Protein AF-A0A951SYK5-F1 (afdb_monomer_lite)

Structure (mmCIF, N/CA/C/O backbone):
data_AF-A0A951SYK5-F1
#
_entry.id   AF-A0A951SYK5-F1
#
loop_
_atom_site.group_PDB
_atom_site.id
_atom_site.type_symbol
_atom_site.label_atom_id
_atom_site.label_alt_id
_atom_site.label_comp_id
_atom_site.label_asym_id
_atom_site.label_entity_id
_atom_site.label_seq_id
_atom_site.pdbx_PDB_ins_code
_atom_site.Cartn_x
_atom_site.Cartn_y
_atom_site.Cartn_z
_atom_site.occupancy
_atom_site.B_iso_or_equiv
_atom_site.auth_seq_id
_atom_site.auth_comp_id
_atom_site.auth_asym_id
_atom_site.auth_atom_id
_atom_site.pdbx_PDB_model_num
ATOM 1 N N . GLY A 1 1 ? 9.267 21.512 8.023 1.00 54.16 1 GLY A N 1
ATOM 2 C CA . GLY A 1 1 ? 9.203 20.118 8.509 1.00 54.16 1 GLY A CA 1
ATOM 3 C C . GLY A 1 1 ? 10.581 19.497 8.622 1.00 54.16 1 GLY A C 1
ATOM 4 O O . GLY A 1 1 ? 11.522 20.081 8.106 1.00 54.16 1 GLY A O 1
ATOM 5 N N . ARG A 1 2 ? 10.711 18.330 9.275 1.00 62.62 2 ARG A N 1
ATOM 6 C CA . ARG A 1 2 ? 11.955 17.529 9.356 1.00 62.62 2 ARG A CA 1
ATOM 7 C C . ARG A 1 2 ? 12.130 16.709 8.064 1.00 62.62 2 ARG A C 1
ATOM 9 O O . ARG A 1 2 ? 11.631 15.586 7.996 1.00 62.62 2 ARG A O 1
ATOM 16 N N . PRO A 1 3 ? 12.811 17.220 7.022 1.00 67.50 3 PRO A N 1
ATOM 17 C CA . PRO A 1 3 ? 12.722 16.652 5.675 1.00 67.50 3 PRO A CA 1
ATOM 18 C C . PRO A 1 3 ? 13.500 15.337 5.563 1.00 67.50 3 PRO A C 1
ATOM 20 O O . PRO A 1 3 ? 13.144 14.456 4.788 1.00 67.50 3 PRO A O 1
ATOM 23 N N . TRP A 1 4 ? 14.561 15.194 6.359 1.00 77.19 4 TRP A N 1
ATOM 24 C CA . TRP A 1 4 ? 15.451 14.038 6.341 1.00 77.19 4 TRP A CA 1
ATOM 25 C C . TRP A 1 4 ? 14.770 12.770 6.872 1.00 77.19 4 TRP A C 1
ATOM 27 O O . TRP A 1 4 ? 14.894 11.715 6.258 1.00 77.19 4 TRP A O 1
ATOM 37 N N . MET A 1 5 ? 13.977 12.874 7.945 1.00 80.31 5 MET A N 1
ATOM 38 C CA . MET A 1 5 ? 13.237 11.730 8.493 1.00 80.31 5 MET A CA 1
ATOM 39 C C . MET A 1 5 ? 12.204 11.213 7.496 1.00 80.31 5 MET A C 1
ATOM 41 O O . MET A 1 5 ? 12.067 10.007 7.331 1.00 80.31 5 MET A O 1
ATOM 45 N N . LEU A 1 6 ? 11.515 12.114 6.790 1.00 82.38 6 LEU A N 1
ATOM 46 C CA . LEU A 1 6 ? 10.544 11.728 5.765 1.00 82.38 6 LEU A CA 1
ATOM 47 C C . LEU A 1 6 ? 11.210 11.004 4.590 1.00 82.38 6 LEU A C 1
ATOM 49 O O . LEU A 1 6 ? 10.626 10.072 4.047 1.00 82.38 6 LEU A O 1
ATOM 53 N N . ARG A 1 7 ? 12.450 11.370 4.230 1.00 84.38 7 ARG A N 1
ATOM 54 C CA . ARG A 1 7 ? 13.230 10.642 3.215 1.00 84.38 7 ARG A CA 1
ATOM 55 C C . ARG A 1 7 ? 13.579 9.226 3.670 1.00 84.38 7 ARG A C 1
ATOM 57 O O . ARG A 1 7 ? 13.435 8.302 2.878 1.00 84.38 7 ARG A O 1
ATOM 64 N N . VAL A 1 8 ? 13.999 9.054 4.925 1.00 85.62 8 VAL A N 1
ATOM 65 C CA . VAL A 1 8 ? 14.300 7.728 5.496 1.00 85.62 8 VAL A CA 1
ATOM 66 C C . VAL A 1 8 ? 13.042 6.865 5.542 1.00 85.62 8 VAL A C 1
ATOM 68 O O . VAL A 1 8 ? 13.057 5.733 5.070 1.00 85.62 8 VAL A O 1
ATOM 71 N N . VAL A 1 9 ? 11.932 7.419 6.034 1.00 85.88 9 VAL A N 1
ATOM 72 C CA . VAL A 1 9 ? 10.630 6.742 6.056 1.00 85.88 9 VAL A CA 1
ATOM 73 C C . VAL A 1 9 ? 10.219 6.316 4.651 1.00 85.88 9 VAL A C 1
ATOM 75 O O . VAL A 1 9 ? 9.927 5.144 4.440 1.00 85.88 9 VAL A O 1
ATOM 78 N N . ALA A 1 10 ? 10.262 7.226 3.675 1.00 86.62 10 ALA A N 1
ATOM 79 C CA . ALA A 1 10 ? 9.924 6.909 2.292 1.00 86.62 10 ALA A CA 1
ATOM 80 C C . ALA A 1 10 ? 10.836 5.813 1.717 1.00 86.62 10 ALA A C 1
ATOM 82 O O . ALA A 1 10 ? 10.355 4.900 1.051 1.00 86.62 10 ALA A O 1
ATOM 83 N N . ALA A 1 11 ? 12.144 5.856 1.994 1.00 87.88 11 ALA A N 1
ATOM 84 C CA . ALA A 1 11 ? 13.081 4.821 1.562 1.00 87.88 11 ALA A CA 1
ATOM 85 C C . ALA A 1 11 ? 12.744 3.452 2.175 1.00 87.88 11 ALA A C 1
ATOM 87 O O . ALA A 1 11 ? 12.662 2.465 1.447 1.00 87.88 11 ALA A O 1
ATOM 88 N N . MET A 1 12 ? 12.471 3.393 3.482 1.00 88.25 12 MET A N 1
ATOM 89 C CA . MET A 1 12 ? 12.059 2.163 4.165 1.00 88.25 12 MET A CA 1
ATOM 90 C C . MET A 1 12 ? 10.722 1.628 3.643 1.00 88.25 12 MET A C 1
ATOM 92 O O . MET A 1 12 ? 10.563 0.420 3.475 1.00 88.25 12 MET A O 1
ATOM 96 N N . MET A 1 13 ? 9.757 2.509 3.373 1.00 87.19 13 MET A N 1
ATOM 97 C CA . MET A 1 13 ? 8.453 2.123 2.833 1.00 87.19 13 MET A CA 1
ATOM 98 C C . MET A 1 13 ? 8.575 1.560 1.417 1.00 87.19 13 MET A C 1
ATOM 100 O O . MET A 1 13 ? 8.020 0.495 1.151 1.00 87.19 13 MET A O 1
ATOM 104 N N . ASN A 1 14 ? 9.369 2.202 0.556 1.00 89.19 14 ASN A N 1
ATOM 105 C CA . ASN A 1 14 ? 9.660 1.712 -0.791 1.00 89.19 14 ASN A CA 1
ATOM 106 C C . ASN A 1 14 ? 10.420 0.381 -0.769 1.00 89.19 14 ASN A C 1
ATOM 108 O O . ASN A 1 14 ? 10.081 -0.523 -1.527 1.00 89.19 14 ASN A O 1
ATOM 112 N N . LEU A 1 15 ? 11.420 0.238 0.109 1.00 88.50 15 LEU A N 1
ATOM 113 C CA . LEU A 1 15 ? 12.169 -1.011 0.258 1.00 88.50 15 LEU A CA 1
ATOM 114 C C . LEU A 1 15 ? 11.248 -2.151 0.698 1.00 88.50 15 LEU A C 1
ATOM 116 O O . LEU A 1 15 ? 11.235 -3.201 0.067 1.00 88.50 15 LEU A O 1
ATOM 120 N N . ARG A 1 16 ? 10.430 -1.929 1.732 1.00 92.25 16 ARG A N 1
ATOM 121 C CA . ARG A 1 16 ? 9.438 -2.909 2.192 1.00 92.25 16 ARG A CA 1
ATOM 122 C C . ARG A 1 16 ? 8.505 -3.317 1.058 1.00 92.25 16 ARG A C 1
ATOM 124 O O . ARG A 1 16 ? 8.313 -4.504 0.841 1.00 92.25 16 ARG A O 1
ATOM 131 N N . SER A 1 17 ? 7.938 -2.345 0.349 1.00 89.31 17 SER A N 1
ATOM 132 C CA . SER A 1 17 ? 6.996 -2.611 -0.737 1.00 89.31 17 SER A CA 1
ATOM 133 C C . SER A 1 17 ? 7.639 -3.402 -1.878 1.00 89.31 17 SER A C 1
ATOM 135 O O . SER A 1 17 ? 7.027 -4.336 -2.377 1.00 89.31 17 SER A O 1
ATOM 137 N N . ARG A 1 18 ? 8.902 -3.115 -2.219 1.00 88.81 18 ARG A N 1
ATOM 138 C CA . ARG A 1 18 ? 9.686 -3.895 -3.191 1.00 88.81 18 ARG A CA 1
ATOM 139 C C . ARG A 1 18 ? 9.935 -5.335 -2.749 1.00 88.81 18 ARG A C 1
ATOM 141 O O . ARG A 1 18 ? 9.899 -6.230 -3.581 1.00 88.81 18 ARG A O 1
ATOM 148 N N . LEU A 1 19 ? 10.209 -5.548 -1.462 1.00 89.19 19 LEU A N 1
ATOM 149 C CA . LEU A 1 19 ? 10.514 -6.873 -0.918 1.00 89.19 19 LEU A CA 1
ATOM 150 C C . LEU A 1 19 ? 9.264 -7.740 -0.748 1.00 89.19 19 LEU A C 1
ATOM 152 O O . LEU A 1 19 ? 9.315 -8.934 -1.012 1.00 89.19 19 LEU A O 1
ATOM 156 N N . THR A 1 20 ? 8.153 -7.159 -0.291 1.00 89.44 20 THR A N 1
ATOM 157 C CA . THR A 1 20 ? 6.919 -7.915 -0.031 1.00 89.44 20 THR A CA 1
ATOM 158 C C . THR A 1 20 ? 5.945 -7.888 -1.202 1.00 89.44 20 THR A C 1
ATOM 160 O O . THR A 1 20 ? 4.971 -8.628 -1.187 1.00 89.44 20 THR A O 1
ATOM 163 N N . GLY A 1 21 ? 6.143 -6.979 -2.157 1.00 89.81 21 GLY A N 1
ATOM 164 C CA . GLY A 1 21 ? 5.204 -6.702 -3.239 1.00 89.81 21 GLY A CA 1
ATOM 165 C C . GLY A 1 21 ? 3.890 -6.046 -2.795 1.00 89.81 21 GLY A C 1
ATOM 166 O O . GLY A 1 21 ? 2.934 -6.000 -3.559 1.00 89.81 21 GLY A O 1
ATOM 167 N N . ILE A 1 22 ? 3.833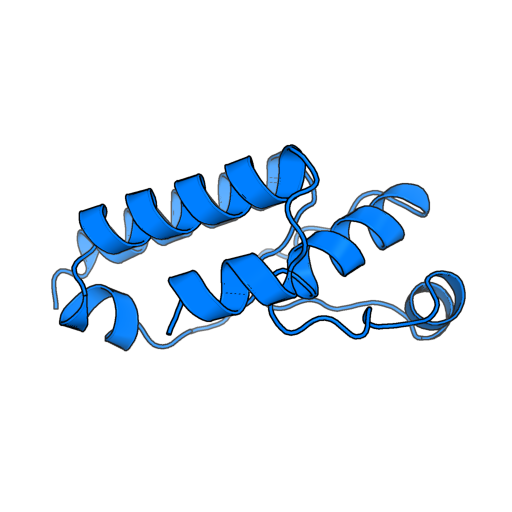 -5.540 -1.557 1.00 91.19 22 ILE A N 1
ATOM 168 C CA . ILE A 1 22 ? 2.633 -4.926 -0.974 1.00 91.19 22 ILE A CA 1
ATOM 169 C C . ILE A 1 22 ? 2.787 -3.411 -0.994 1.00 91.19 22 ILE A C 1
ATOM 171 O O . ILE A 1 22 ? 3.674 -2.864 -0.324 1.00 91.19 22 ILE A O 1
ATOM 175 N N . ALA A 1 23 ? 1.923 -2.733 -1.743 1.00 90.56 23 ALA A N 1
ATOM 176 C CA . ALA A 1 23 ? 1.840 -1.281 -1.758 1.00 90.56 23 ALA A CA 1
ATOM 177 C C . ALA A 1 23 ? 0.877 -0.777 -0.672 1.00 90.56 23 ALA A C 1
ATOM 179 O O . ALA A 1 23 ? -0.053 -1.474 -0.273 1.00 90.56 23 ALA A O 1
ATOM 180 N N . THR A 1 24 ? 1.140 0.425 -0.159 1.00 87.25 24 THR A N 1
ATOM 181 C CA . THR A 1 24 ? 0.245 1.148 0.757 1.00 87.25 24 THR A CA 1
ATOM 182 C C . THR A 1 24 ? -0.250 2.453 0.133 1.00 87.25 24 THR A C 1
ATOM 184 O O . THR A 1 24 ? 0.333 2.920 -0.837 1.00 87.25 24 THR A O 1
ATOM 187 N N . GLY A 1 25 ? -1.299 3.070 0.681 1.00 80.94 25 GLY A N 1
ATOM 188 C CA . GLY A 1 25 ? -2.051 4.174 0.068 1.00 80.94 25 GLY A CA 1
ATOM 189 C C . GLY A 1 25 ? -1.282 5.485 -0.111 1.00 80.94 25 GLY A C 1
ATOM 190 O O . GLY A 1 25 ? -1.801 6.450 -0.662 1.00 80.94 25 GLY A O 1
ATOM 191 N N . ASP A 1 26 ? -0.036 5.549 0.351 1.00 84.25 26 ASP A N 1
ATOM 192 C CA . ASP A 1 26 ? 0.914 6.614 0.040 1.00 84.25 26 ASP A CA 1
ATOM 193 C C . ASP A 1 26 ? 1.820 6.298 -1.167 1.00 84.25 26 ASP A C 1
ATOM 195 O O . ASP A 1 26 ? 2.693 7.094 -1.518 1.00 84.25 26 ASP A O 1
ATOM 199 N N . GLN A 1 27 ? 1.605 5.156 -1.814 1.00 87.94 27 GLN A N 1
ATOM 200 C CA . GLN A 1 27 ? 2.278 4.698 -3.021 1.00 87.94 27 GLN A CA 1
ATOM 201 C C . GLN A 1 27 ? 1.289 4.683 -4.191 1.00 87.94 27 GLN A C 1
ATOM 203 O O . GLN A 1 27 ? 0.091 4.471 -4.020 1.00 87.94 27 GLN A O 1
ATOM 208 N N . ALA A 1 28 ? 1.796 4.911 -5.402 1.00 89.31 28 ALA A N 1
ATOM 209 C CA . ALA A 1 28 ? 0.986 4.824 -6.610 1.00 89.31 28 ALA A CA 1
ATOM 210 C C . ALA A 1 28 ? 0.969 3.383 -7.131 1.00 89.31 28 ALA A C 1
ATOM 212 O O . ALA A 1 28 ? 2.029 2.791 -7.340 1.00 89.31 28 ALA A O 1
ATOM 213 N N . MET A 1 29 ? -0.228 2.846 -7.361 1.00 90.38 29 MET A N 1
ATOM 214 C CA . MET A 1 29 ? -0.441 1.528 -7.954 1.00 90.38 29 MET A CA 1
ATOM 215 C C . MET A 1 29 ? -0.965 1.681 -9.380 1.00 90.38 29 MET A C 1
ATOM 217 O O . MET A 1 29 ? -1.883 2.461 -9.627 1.00 90.38 29 MET A O 1
ATOM 221 N N . PHE A 1 30 ? -0.396 0.909 -10.302 1.00 91.38 30 PHE A N 1
ATOM 222 C CA . PHE A 1 30 ? -0.870 0.786 -11.675 1.00 91.38 30 PHE A CA 1
ATOM 223 C C . PHE A 1 30 ? -1.005 -0.692 -12.010 1.00 91.38 30 PHE A C 1
ATOM 225 O O . PHE A 1 30 ? -0.154 -1.498 -11.639 1.00 91.38 30 PHE A O 1
ATOM 232 N N . MET A 1 31 ? -2.071 -1.035 -12.718 1.00 92.75 31 MET A N 1
ATOM 233 C CA . MET A 1 31 ? -2.358 -2.397 -13.147 1.00 92.75 31 MET A CA 1
ATOM 234 C C . MET A 1 31 ? -3.179 -2.365 -14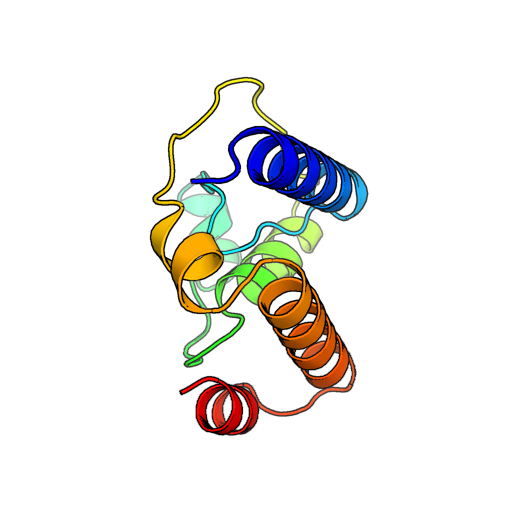.429 1.00 92.75 31 MET A C 1
ATOM 236 O O . MET A 1 31 ? -3.810 -1.356 -14.753 1.00 92.75 31 MET A O 1
ATOM 240 N N . THR A 1 32 ? -3.155 -3.465 -15.172 1.00 95.12 32 THR A N 1
ATOM 241 C CA . THR A 1 32 ? -4.028 -3.616 -16.334 1.00 95.12 32 THR A CA 1
ATOM 242 C C . THR A 1 32 ? -5.470 -3.808 -15.871 1.00 95.12 32 THR A C 1
ATOM 244 O O . THR A 1 32 ? -5.721 -4.334 -14.787 1.00 95.12 32 THR A O 1
ATOM 247 N N . ARG A 1 33 ? -6.429 -3.426 -16.722 1.00 94.38 33 ARG A N 1
ATOM 248 C CA . ARG A 1 33 ? -7.851 -3.706 -16.482 1.00 94.38 33 ARG A CA 1
ATOM 249 C C . ARG A 1 33 ? -8.095 -5.197 -16.244 1.00 94.38 33 ARG A C 1
ATOM 251 O O . ARG A 1 33 ? -8.751 -5.551 -15.282 1.00 94.38 33 ARG A O 1
ATOM 258 N N . ALA A 1 34 ? -7.487 -6.054 -17.063 1.00 96.12 34 ALA A N 1
ATOM 259 C CA . ALA A 1 34 ? -7.623 -7.501 -16.928 1.00 96.12 34 ALA A CA 1
ATOM 260 C C . ALA A 1 34 ? -7.156 -8.016 -15.555 1.00 96.12 34 ALA A C 1
ATOM 262 O O . ALA A 1 34 ? -7.833 -8.846 -14.963 1.00 96.12 34 ALA A O 1
ATOM 263 N N . ALA A 1 35 ? -6.034 -7.508 -15.028 1.00 94.94 35 ALA A N 1
ATOM 264 C CA . ALA A 1 35 ? -5.556 -7.895 -13.700 1.00 94.94 35 ALA A CA 1
ATOM 265 C C . ALA A 1 35 ? -6.480 -7.390 -12.583 1.00 94.94 35 ALA A C 1
ATOM 267 O O . ALA A 1 35 ? -6.696 -8.106 -11.613 1.00 94.94 35 ALA A O 1
ATOM 268 N N . PHE A 1 36 ? -7.030 -6.181 -12.727 1.00 95.44 36 PHE A N 1
ATOM 269 C CA . PHE A 1 36 ? -7.989 -5.617 -11.778 1.00 95.44 36 PHE A CA 1
ATOM 270 C C . PHE A 1 36 ? -9.300 -6.411 -11.744 1.00 95.44 36 PHE A C 1
ATOM 272 O O . PHE A 1 36 ? -9.772 -6.777 -10.672 1.00 95.44 36 PHE A O 1
ATOM 279 N N . ASP A 1 37 ? -9.849 -6.734 -12.914 1.00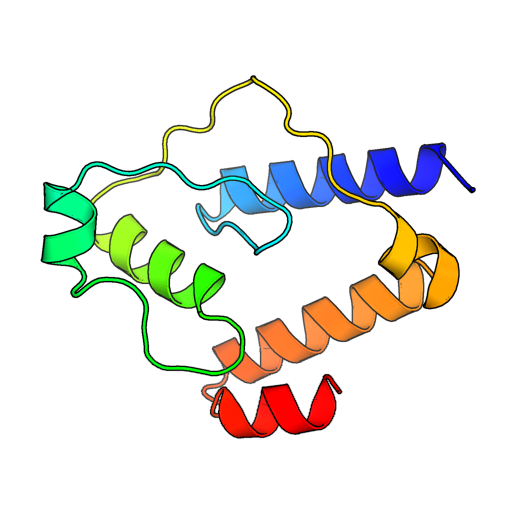 95.81 37 ASP A N 1
ATOM 280 C CA . ASP A 1 37 ? -11.092 -7.497 -13.031 1.00 95.81 37 ASP A CA 1
ATOM 281 C C . ASP A 1 37 ? -10.896 -8.944 -12.534 1.00 95.81 37 ASP A C 1
ATOM 283 O O . ASP A 1 37 ? -11.768 -9.491 -11.865 1.00 95.81 37 ASP A O 1
ATOM 287 N N . ALA A 1 38 ? -9.719 -9.541 -12.769 1.00 95.25 38 ALA A N 1
ATOM 288 C CA . ALA A 1 38 ? -9.374 -10.885 -12.292 1.00 95.25 38 ALA A CA 1
ATOM 289 C C . ALA A 1 38 ? -9.289 -11.010 -10.760 1.00 95.25 38 ALA A C 1
ATOM 291 O O . ALA A 1 38 ? -9.395 -12.119 -10.241 1.00 95.25 38 ALA A O 1
ATOM 292 N N . VAL A 1 39 ? -9.088 -9.902 -10.037 1.00 95.50 39 VAL A N 1
ATOM 293 C CA . VAL A 1 39 ? -9.086 -9.869 -8.560 1.00 95.50 39 VAL A CA 1
ATOM 294 C C . VAL A 1 39 ? -10.372 -9.288 -7.968 1.00 95.50 39 VAL A C 1
ATOM 296 O O . VAL A 1 39 ? -10.414 -8.999 -6.768 1.00 95.50 39 VAL A O 1
ATOM 299 N N . GLU A 1 40 ? -11.402 -9.120 -8.807 1.00 95.00 40 GLU A N 1
ATOM 300 C CA . GLU A 1 40 ? -12.705 -8.532 -8.464 1.00 95.00 40 GLU A CA 1
ATOM 301 C C . GLU A 1 40 ? -12.609 -7.075 -7.979 1.00 95.00 40 GLU A C 1
ATOM 303 O O . GLU A 1 40 ? -13.462 -6.568 -7.254 1.00 95.00 40 GLU A O 1
ATOM 308 N N . GLY A 1 41 ? -11.560 -6.375 -8.406 1.00 92.62 41 GLY A N 1
ATOM 309 C CA . GLY A 1 41 ? -11.320 -4.985 -8.066 1.00 92.62 41 GLY A CA 1
ATOM 310 C C . GLY A 1 41 ? -10.932 -4.743 -6.605 1.00 92.62 41 GLY A C 1
ATOM 311 O O . GLY A 1 41 ? -10.296 -5.573 -5.951 1.00 92.62 41 GLY A O 1
ATOM 312 N N . PHE A 1 42 ? -11.250 -3.545 -6.104 1.00 91.94 42 PHE A N 1
ATOM 313 C CA . PHE A 1 42 ? -10.976 -3.192 -4.711 1.00 91.94 42 PHE A CA 1
ATOM 314 C C . PHE A 1 42 ? -11.965 -3.895 -3.776 1.00 91.94 42 PHE A C 1
ATOM 316 O O . PHE A 1 42 ? -13.169 -3.845 -4.028 1.00 91.94 42 PHE A O 1
ATOM 323 N N . PRO A 1 43 ? -11.489 -4.481 -2.665 1.00 91.06 43 PRO A N 1
ATOM 324 C CA . PRO A 1 43 ? -12.381 -5.008 -1.645 1.00 91.06 43 PRO A CA 1
ATOM 325 C C . PRO A 1 43 ? -13.191 -3.879 -1.002 1.00 91.06 43 PRO A C 1
ATOM 327 O O . PRO A 1 43 ? -12.664 -2.798 -0.723 1.00 91.06 43 PRO A O 1
ATOM 330 N N . GLU A 1 44 ? -14.460 -4.153 -0.713 1.00 89.88 44 GLU A N 1
ATOM 331 C CA . GLU A 1 44 ? -15.327 -3.249 0.038 1.00 89.88 44 GLU A CA 1
ATOM 332 C C . GLU A 1 44 ? -14.949 -3.290 1.526 1.00 89.88 44 GLU A C 1
ATOM 334 O O . GLU A 1 44 ? -15.530 -4.016 2.328 1.00 89.88 44 GLU A O 1
ATOM 339 N N . GLN A 1 45 ? -13.904 -2.547 1.894 1.00 90.19 45 GLN A N 1
ATOM 340 C CA . GLN A 1 45 ? -13.453 -2.420 3.275 1.00 90.19 45 GLN A CA 1
ATOM 341 C C . GLN A 1 45 ? -12.944 -1.000 3.565 1.00 90.19 45 GLN A C 1
ATOM 343 O O . GLN A 1 45 ? -12.341 -0.368 2.699 1.00 90.19 45 GLN A O 1
ATOM 348 N N . PRO A 1 46 ? -13.147 -0.475 4.786 1.00 87.31 46 PRO A N 1
ATOM 349 C CA . PRO A 1 46 ? -12.850 0.926 5.095 1.00 87.31 46 PRO A CA 1
ATOM 350 C C . PRO A 1 46 ? -11.366 1.222 5.356 1.00 87.31 46 PRO A C 1
ATOM 352 O O . PRO A 1 46 ? -11.002 2.384 5.552 1.00 87.31 46 PRO A O 1
ATOM 355 N N . LEU A 1 47 ? -10.528 0.188 5.462 1.00 89.19 47 LEU A N 1
ATOM 356 C CA . LEU A 1 47 ? -9.094 0.311 5.705 1.00 89.19 47 LEU A CA 1
ATOM 357 C C . LEU A 1 47 ? -8.357 -0.916 5.159 1.00 89.19 47 LEU A C 1
ATOM 359 O O . LEU A 1 47 ? -8.888 -2.021 5.219 1.00 89.19 47 LEU A O 1
ATOM 363 N N . MET A 1 48 ? -7.099 -0.747 4.745 1.00 90.69 48 MET A N 1
ATOM 364 C CA . MET A 1 48 ? -6.224 -1.811 4.215 1.00 90.69 48 MET A CA 1
ATOM 365 C C . MET A 1 48 ? -6.663 -2.356 2.849 1.00 90.69 48 MET A C 1
ATOM 367 O O . MET A 1 48 ? -6.234 -3.435 2.445 1.00 90.69 48 MET A O 1
ATOM 371 N N . GLU A 1 49 ? -7.534 -1.636 2.147 1.00 92.31 49 GLU A N 1
ATOM 372 C CA . GLU A 1 49 ? -8.023 -1.986 0.815 1.00 92.31 49 GLU A CA 1
ATOM 373 C C . GLU A 1 49 ? -6.883 -2.089 -0.212 1.00 92.31 49 GLU A C 1
ATOM 375 O O . GLU A 1 49 ? -6.890 -2.943 -1.094 1.00 92.31 49 GLU A O 1
ATOM 380 N N . ASP A 1 50 ? -5.856 -1.261 -0.035 1.00 92.50 50 ASP A N 1
ATOM 381 C CA . ASP A 1 50 ? -4.595 -1.235 -0.771 1.00 92.50 50 ASP A CA 1
ATOM 382 C C . ASP A 1 50 ? -3.731 -2.484 -0.530 1.00 92.50 50 ASP A C 1
ATOM 384 O O . ASP A 1 50 ? -3.192 -3.074 -1.472 1.00 92.50 50 ASP A O 1
ATOM 388 N N . VAL A 1 51 ? -3.613 -2.900 0.733 1.00 91.50 51 VAL A N 1
ATOM 389 C CA . VAL A 1 51 ? -2.859 -4.085 1.156 1.00 91.50 51 VAL A CA 1
ATOM 390 C C . VAL A 1 51 ? -3.514 -5.347 0.613 1.00 91.50 51 VAL A C 1
ATOM 392 O O . VAL A 1 51 ? -2.820 -6.222 0.095 1.00 91.50 51 VAL A O 1
ATOM 395 N N . GLU A 1 52 ? -4.836 -5.429 0.713 1.00 93.06 52 GLU A N 1
ATOM 396 C CA . GLU A 1 52 ? -5.603 -6.575 0.241 1.00 93.06 52 GLU A CA 1
ATOM 397 C C . GLU A 1 52 ? -5.603 -6.663 -1.286 1.00 93.06 52 GLU A C 1
ATOM 399 O O . GLU A 1 52 ? -5.298 -7.722 -1.833 1.00 93.06 52 GLU A O 1
ATOM 404 N N . LEU A 1 53 ? -5.811 -5.544 -1.990 1.00 94.06 53 LEU A N 1
ATOM 405 C CA . LEU A 1 53 ? -5.673 -5.519 -3.446 1.00 94.06 53 LEU A CA 1
ATOM 406 C C . LEU A 1 53 ? -4.264 -5.952 -3.877 1.00 94.06 53 LEU A C 1
ATOM 408 O O . LEU A 1 53 ? -4.119 -6.797 -4.759 1.00 94.06 53 LEU A O 1
ATOM 412 N N . SER A 1 54 ? -3.219 -5.429 -3.224 1.00 93.94 54 SER A N 1
ATOM 413 C CA . SER A 1 54 ? -1.835 -5.830 -3.509 1.00 93.94 54 SER A CA 1
ATOM 414 C C . SER A 1 54 ? -1.628 -7.331 -3.301 1.00 93.94 54 SER A C 1
ATOM 416 O O . SER A 1 54 ? -0.983 -7.984 -4.117 1.00 93.94 54 SER A O 1
ATOM 418 N N . ARG A 1 55 ? -2.194 -7.900 -2.229 1.00 92.44 55 ARG A N 1
ATOM 419 C CA . ARG A 1 55 ? -2.112 -9.334 -1.934 1.00 92.44 55 ARG A CA 1
ATOM 420 C C . ARG A 1 55 ? -2.783 -10.181 -3.016 1.00 92.44 55 ARG A C 1
ATOM 422 O O . ARG A 1 55 ? -2.209 -11.190 -3.418 1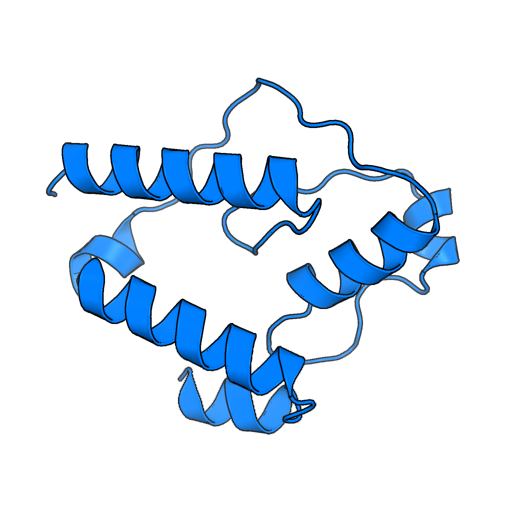.00 92.44 55 ARG A O 1
ATOM 429 N N . ARG A 1 56 ? -3.961 -9.779 -3.496 1.00 94.38 56 ARG A N 1
ATOM 430 C CA . ARG A 1 56 ? -4.665 -10.486 -4.578 1.00 94.38 56 ARG A CA 1
ATOM 431 C C . ARG A 1 56 ? -3.897 -10.407 -5.896 1.00 94.38 56 ARG A C 1
ATOM 433 O O . ARG A 1 56 ? -3.718 -11.421 -6.560 1.00 94.38 56 ARG A O 1
ATOM 440 N N . LEU A 1 57 ? -3.362 -9.234 -6.238 1.00 94.06 57 LEU A N 1
ATOM 441 C CA . LEU A 1 57 ? -2.547 -9.047 -7.446 1.00 94.06 57 LEU A CA 1
ATOM 442 C C . LEU A 1 57 ? -1.236 -9.840 -7.397 1.00 94.06 57 LEU A C 1
ATOM 444 O O . LEU A 1 57 ? -0.805 -10.365 -8.423 1.00 94.06 57 LEU A O 1
ATOM 448 N N . LEU A 1 58 ? -0.630 -9.984 -6.214 1.00 93.94 58 LEU A N 1
ATOM 449 C CA . LEU A 1 58 ? 0.563 -10.812 -6.021 1.00 93.94 58 LEU A CA 1
ATOM 450 C C . LEU A 1 58 ? 0.334 -12.286 -6.345 1.00 93.94 58 LEU A C 1
ATOM 452 O O . LEU A 1 58 ? 1.266 -12.956 -6.784 1.00 93.94 58 LEU A O 1
ATOM 456 N N . ALA A 1 59 ? -0.886 -12.788 -6.142 1.00 92.88 59 ALA A N 1
ATOM 457 C CA . ALA A 1 59 ? -1.239 -14.151 -6.521 1.00 92.88 59 ALA A CA 1
ATOM 458 C C . ALA A 1 59 ? -1.270 -14.343 -8.049 1.00 92.88 59 ALA A C 1
ATOM 460 O O . ALA A 1 59 ? -1.098 -15.464 -8.519 1.00 92.88 59 ALA A O 1
ATOM 461 N N . LEU A 1 60 ? -1.444 -13.261 -8.821 1.00 93.38 60 LEU A N 1
ATOM 462 C CA . LEU A 1 60 ? -1.366 -13.280 -10.283 1.00 93.38 60 LEU A CA 1
ATOM 463 C C . LEU A 1 60 ? 0.073 -13.105 -10.784 1.00 93.38 60 LEU A C 1
ATOM 465 O O . LEU A 1 60 ? 0.496 -13.802 -11.703 1.00 93.38 60 LEU A O 1
ATOM 469 N N . SER A 1 61 ? 0.824 -12.151 -10.220 1.00 92.06 61 SER A N 1
ATOM 470 C CA . SER A 1 61 ? 2.211 -11.876 -10.619 1.00 92.06 6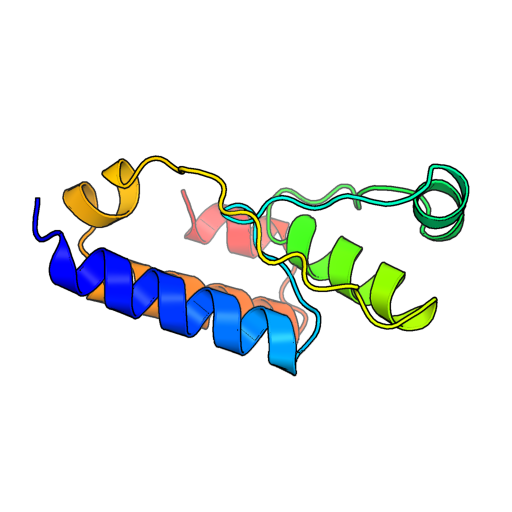1 SER A CA 1
ATOM 471 C C . SER A 1 61 ? 2.951 -10.984 -9.617 1.00 92.06 61 SER A C 1
ATOM 473 O O . SER A 1 61 ? 2.342 -10.197 -8.894 1.00 92.06 61 SER A O 1
ATOM 475 N N . ALA A 1 62 ? 4.285 -11.036 -9.627 1.00 90.69 62 ALA A N 1
ATOM 476 C CA . ALA A 1 62 ? 5.105 -10.086 -8.878 1.00 90.69 62 ALA A CA 1
ATOM 477 C C . ALA A 1 62 ? 5.026 -8.662 -9.483 1.00 90.69 62 ALA A C 1
ATOM 479 O O . ALA A 1 62 ? 5.052 -8.514 -10.707 1.00 90.69 62 ALA A O 1
ATOM 480 N N . PRO A 1 63 ? 4.986 -7.595 -8.661 1.00 90.88 63 PRO A N 1
ATOM 481 C CA . PRO A 1 63 ? 4.847 -6.230 -9.150 1.00 90.88 63 PRO A CA 1
ATOM 482 C C . PRO A 1 63 ? 6.137 -5.699 -9.780 1.00 90.88 63 PRO A C 1
ATOM 484 O O . PRO A 1 63 ? 7.236 -5.837 -9.236 1.00 90.88 63 PRO A O 1
ATOM 487 N N . ALA A 1 64 ? 5.992 -4.965 -10.883 1.00 89.75 64 ALA A N 1
ATOM 488 C CA . ALA A 1 64 ? 7.079 -4.190 -11.469 1.00 89.75 64 ALA A CA 1
ATOM 489 C C . ALA A 1 64 ? 7.274 -2.868 -10.703 1.00 89.75 64 ALA A C 1
ATOM 491 O O . ALA A 1 64 ? 6.448 -1.957 -10.761 1.00 89.75 64 ALA A O 1
ATOM 492 N N . CYS A 1 65 ? 8.390 -2.737 -9.986 1.00 87.50 65 CYS A N 1
ATOM 493 C CA . CYS A 1 65 ? 8.670 -1.554 -9.170 1.00 87.50 65 CYS A CA 1
ATOM 494 C C . CYS A 1 65 ? 9.352 -0.440 -9.978 1.00 87.50 65 CYS A C 1
ATOM 496 O O . CYS A 1 65 ? 10.584 -0.373 -10.056 1.00 87.50 65 CYS A O 1
ATOM 498 N N . VAL A 1 66 ? 8.538 0.459 -10.535 1.00 87.06 66 VAL A N 1
ATOM 499 C CA . VAL A 1 66 ? 8.971 1.601 -11.355 1.00 87.06 66 VAL A CA 1
ATOM 500 C C . VAL A 1 66 ? 9.850 2.578 -10.553 1.00 87.06 66 VAL A C 1
ATOM 502 O O . VAL A 1 66 ? 9.591 2.862 -9.386 1.00 87.06 66 VAL A O 1
ATOM 505 N N . HIS A 1 67 ? 10.901 3.116 -11.182 1.00 81.31 67 HIS A N 1
ATOM 506 C CA . HIS A 1 67 ? 11.851 4.041 -10.538 1.00 81.31 67 HIS A CA 1
ATOM 507 C C . HIS A 1 67 ? 11.336 5.490 -10.424 1.00 81.31 67 HIS A C 1
ATOM 509 O O . HIS A 1 67 ? 11.915 6.301 -9.694 1.00 81.31 67 HIS A O 1
ATOM 515 N N . HIS A 1 68 ? 10.257 5.823 -11.134 1.00 85.62 68 HIS A N 1
ATOM 516 C CA . HIS A 1 68 ? 9.619 7.134 -11.084 1.00 85.62 68 HIS A CA 1
ATOM 517 C C . HIS A 1 68 ? 8.980 7.383 -9.718 1.00 85.62 68 HIS A C 1
ATOM 519 O O . HIS A 1 68 ? 8.342 6.513 -9.130 1.00 85.62 68 HIS A O 1
ATOM 525 N N . LYS A 1 69 ? 9.166 8.601 -9.206 1.00 82.75 69 LYS A N 1
ATOM 526 C CA . LYS A 1 69 ? 8.727 8.990 -7.866 1.00 82.75 69 LYS A CA 1
ATOM 527 C C . LYS A 1 69 ? 7.489 9.864 -7.962 1.00 82.75 69 LYS A C 1
ATOM 529 O O . LYS A 1 69 ? 7.498 10.874 -8.662 1.00 82.75 69 LYS A O 1
ATOM 534 N N . VAL A 1 70 ? 6.467 9.517 -7.192 1.00 83.12 70 VAL A N 1
ATOM 535 C CA . VAL A 1 70 ? 5.315 10.387 -6.940 1.00 83.12 70 VAL A CA 1
ATOM 536 C C . VAL A 1 70 ? 5.553 11.208 -5.675 1.00 83.12 70 VAL A C 1
ATOM 538 O O . VAL A 1 70 ? 6.182 10.740 -4.724 1.00 83.12 70 VAL A O 1
ATOM 541 N N . ARG A 1 71 ? 5.085 12.461 -5.662 1.00 82.31 71 ARG A N 1
ATOM 542 C CA . ARG A 1 71 ? 5.211 13.349 -4.499 1.00 82.31 71 ARG A CA 1
ATOM 543 C C . ARG A 1 71 ? 3.911 13.332 -3.704 1.00 82.31 71 ARG A C 1
ATOM 545 O O . ARG A 1 71 ? 2.900 13.839 -4.176 1.00 82.31 71 ARG A O 1
ATOM 552 N N . THR A 1 72 ? 3.955 12.792 -2.491 1.00 82.00 72 THR A N 1
ATOM 553 C CA . THR A 1 72 ? 2.815 12.766 -1.568 1.00 82.00 72 THR A CA 1
ATOM 554 C C . THR A 1 72 ? 2.942 13.831 -0.479 1.00 82.00 72 THR A C 1
ATOM 556 O O . THR A 1 72 ? 4.016 14.380 -0.218 1.00 82.00 72 THR A O 1
ATOM 559 N N . SER A 1 73 ? 1.813 14.186 0.137 1.00 80.81 73 SER A N 1
ATOM 560 C CA . SER A 1 73 ? 1.771 15.197 1.193 1.00 80.81 73 SER A CA 1
ATOM 561 C C . SER A 1 73 ? 2.318 14.649 2.515 1.00 80.81 73 SER A C 1
ATOM 563 O O . SER A 1 73 ? 1.780 13.696 3.074 1.00 80.81 73 SER A O 1
ATOM 565 N N . GLY A 1 74 ? 3.337 15.308 3.075 1.00 79.25 74 GLY A N 1
ATOM 566 C CA . GLY A 1 74 ? 3.907 14.973 4.385 1.00 79.25 74 GLY A CA 1
ATOM 567 C C . GLY A 1 74 ? 3.059 15.394 5.594 1.00 79.25 74 GLY A C 1
ATOM 568 O O . GLY A 1 74 ? 3.450 15.104 6.722 1.00 79.25 74 GLY A O 1
ATOM 569 N N . ARG A 1 75 ? 1.899 16.043 5.395 1.00 80.75 75 ARG A N 1
ATOM 570 C CA . ARG A 1 75 ? 1.101 16.665 6.474 1.00 80.75 75 ARG A CA 1
ATOM 571 C C . ARG A 1 75 ? 0.822 15.724 7.647 1.00 80.75 75 ARG A C 1
ATOM 573 O O . ARG A 1 75 ? 1.020 16.114 8.788 1.00 80.75 75 ARG A O 1
ATOM 580 N N . ARG A 1 76 ? 0.420 14.475 7.378 1.00 79.25 76 ARG A N 1
ATOM 581 C CA . ARG A 1 76 ? 0.126 13.470 8.423 1.00 79.25 76 ARG A CA 1
ATOM 582 C C . ARG A 1 76 ? 1.333 13.207 9.327 1.00 79.25 76 ARG A C 1
ATOM 584 O O . ARG A 1 76 ? 1.184 13.072 10.537 1.00 79.25 76 ARG A O 1
ATOM 591 N N . TRP A 1 77 ? 2.521 13.149 8.734 1.00 81.31 77 TRP A N 1
ATOM 592 C CA . TRP A 1 77 ? 3.771 12.891 9.440 1.00 81.31 77 TRP A CA 1
ATOM 593 C C . TRP A 1 77 ? 4.233 14.100 10.257 1.00 81.31 77 TRP A C 1
ATOM 595 O O . TRP A 1 77 ? 4.818 13.927 11.326 1.00 81.31 77 TRP A O 1
ATOM 605 N N . GLU A 1 78 ? 3.948 15.310 9.774 1.00 80.31 78 GLU A N 1
ATOM 606 C CA . GLU A 1 78 ? 4.240 16.559 10.480 1.00 80.31 78 GLU A CA 1
ATOM 607 C C . GLU A 1 78 ? 3.273 16.806 11.647 1.00 80.31 78 GLU A C 1
ATOM 609 O O . GLU A 1 78 ? 3.722 17.226 12.709 1.00 80.31 78 GLU A O 1
ATOM 614 N N . THR A 1 79 ? 1.979 16.493 11.495 1.00 81.19 79 THR A N 1
ATOM 615 C CA . THR A 1 79 ? 0.965 16.730 12.539 1.00 81.19 79 THR A CA 1
ATOM 616 C C . THR A 1 79 ? 0.923 15.639 13.607 1.00 81.19 79 THR A C 1
ATOM 618 O O . THR A 1 79 ? 0.884 15.947 14.795 1.00 81.19 79 THR A O 1
ATOM 621 N N . ARG A 1 80 ? 0.940 14.353 13.221 1.00 78.19 80 ARG A N 1
ATOM 622 C CA . ARG A 1 80 ? 0.855 13.222 14.170 1.00 78.19 80 ARG A CA 1
ATOM 623 C C . ARG A 1 80 ? 2.224 12.768 14.689 1.00 78.19 80 ARG A C 1
ATOM 625 O O . ARG A 1 80 ? 2.294 12.029 15.671 1.00 78.19 80 ARG A O 1
ATOM 632 N N . GLY A 1 81 ? 3.309 13.229 14.069 1.00 83.12 81 GLY A N 1
ATOM 633 C CA . GLY A 1 81 ? 4.677 12.840 14.394 1.00 83.12 81 GLY A CA 1
ATOM 634 C C . GLY A 1 81 ? 5.079 11.505 13.764 1.00 83.12 81 GLY A C 1
ATOM 635 O O . GLY A 1 81 ? 4.283 10.571 13.630 1.00 83.12 81 GLY A O 1
ATOM 636 N N . VAL A 1 82 ? 6.356 11.403 13.392 1.00 82.50 82 VAL A N 1
ATOM 637 C CA . VAL A 1 82 ? 6.881 10.280 12.604 1.00 82.50 82 VAL A CA 1
ATOM 638 C C . VAL A 1 82 ? 6.771 8.944 13.338 1.00 82.50 82 VAL A C 1
ATOM 640 O O . VAL A 1 82 ? 6.158 8.013 12.827 1.00 82.50 82 VAL A O 1
ATOM 643 N N . TRP A 1 83 ? 7.295 8.855 14.561 1.00 83.19 83 TRP A N 1
ATOM 644 C CA . TRP A 1 83 ? 7.317 7.603 15.326 1.00 83.19 83 TRP A CA 1
ATOM 645 C C . TRP A 1 83 ? 5.923 7.095 15.695 1.00 83.19 83 TRP A C 1
ATOM 647 O O . TRP A 1 83 ? 5.646 5.905 15.561 1.00 83.19 83 TRP A O 1
ATOM 657 N N . ARG A 1 84 ? 5.020 8.002 16.090 1.00 86.00 84 ARG A N 1
ATOM 658 C CA . ARG A 1 84 ? 3.619 7.668 16.390 1.00 86.00 84 ARG A CA 1
ATOM 659 C C . ARG A 1 84 ? 2.907 7.121 15.156 1.00 86.00 84 ARG A C 1
ATOM 661 O O . ARG A 1 84 ? 2.199 6.124 15.254 1.00 86.00 84 ARG A O 1
ATOM 668 N N . THR A 1 85 ? 3.149 7.728 13.993 1.00 87.12 85 THR A N 1
ATOM 669 C CA . THR A 1 85 ? 2.583 7.264 12.719 1.00 87.12 85 THR A CA 1
ATOM 670 C C . THR A 1 85 ? 3.134 5.891 12.333 1.00 87.12 85 THR A C 1
ATOM 672 O O . THR A 1 85 ? 2.352 5.014 11.978 1.00 87.12 85 THR A O 1
ATOM 675 N N . ILE A 1 86 ? 4.446 5.655 12.472 1.00 85.88 86 ILE A N 1
ATOM 676 C CA . ILE A 1 86 ? 5.059 4.336 12.230 1.00 85.88 86 ILE A CA 1
ATOM 677 C C . ILE A 1 86 ? 4.405 3.282 13.125 1.00 85.88 86 ILE A C 1
ATOM 679 O O . ILE A 1 86 ? 3.888 2.290 12.615 1.00 85.88 86 ILE A O 1
ATOM 683 N N . ALA A 1 87 ? 4.380 3.509 14.440 1.00 87.94 87 ALA A N 1
ATOM 684 C CA . ALA A 1 87 ? 3.823 2.558 15.398 1.00 87.94 87 ALA A CA 1
ATOM 685 C C . ALA A 1 87 ? 2.345 2.247 15.111 1.00 87.94 87 ALA A C 1
ATOM 687 O O . ALA A 1 87 ? 1.959 1.079 15.101 1.00 87.94 87 ALA A O 1
ATOM 688 N N . LEU A 1 88 ? 1.533 3.268 14.808 1.00 88.69 88 LEU A N 1
ATOM 689 C CA . LEU A 1 88 ? 0.130 3.096 14.422 1.00 88.69 88 LEU A CA 1
ATOM 690 C C . LEU A 1 88 ? -0.005 2.215 13.171 1.00 88.69 88 LEU A C 1
ATOM 692 O O . LEU A 1 88 ? -0.730 1.225 13.192 1.00 88.69 88 LEU A O 1
ATOM 696 N N . MET A 1 89 ? 0.736 2.528 12.105 1.00 88.38 89 MET A N 1
ATOM 697 C CA . MET A 1 89 ? 0.672 1.781 10.844 1.00 88.38 89 MET A CA 1
ATOM 698 C C . MET A 1 89 ? 1.134 0.330 10.996 1.00 88.38 89 MET A C 1
ATOM 700 O O . MET A 1 89 ? 0.608 -0.560 10.333 1.00 88.38 89 MET A O 1
ATOM 704 N N . TRP A 1 90 ? 2.136 0.063 11.836 1.00 87.50 90 TRP A N 1
ATOM 705 C CA . TRP A 1 90 ? 2.567 -1.306 12.137 1.00 87.50 90 TRP A CA 1
ATOM 706 C C . TRP A 1 90 ? 1.535 -2.071 12.965 1.00 87.50 90 TRP A C 1
ATOM 708 O O . TRP A 1 90 ? 1.241 -3.216 12.634 1.00 87.50 90 TRP A O 1
ATOM 718 N N . ARG A 1 91 ? 0.931 -1.439 13.979 1.00 89.31 91 ARG A N 1
ATOM 719 C CA . ARG A 1 91 ? -0.139 -2.055 14.779 1.00 89.31 91 ARG A CA 1
ATOM 720 C C . ARG A 1 91 ? -1.346 -2.436 13.929 1.00 89.31 91 ARG A C 1
ATOM 722 O O . ARG A 1 91 ? -1.832 -3.554 14.058 1.00 89.31 91 ARG A O 1
ATOM 729 N N . LEU A 1 92 ? -1.798 -1.535 13.056 1.00 88.94 92 LEU A N 1
ATOM 730 C CA . LEU A 1 92 ? -2.941 -1.792 12.178 1.00 88.94 92 LEU A CA 1
ATOM 731 C C . LEU A 1 92 ? -2.645 -2.938 11.206 1.00 88.94 92 LEU A C 1
ATOM 733 O O . LEU A 1 92 ? -3.459 -3.842 11.074 1.00 88.94 92 LEU A O 1
ATOM 737 N N . ARG A 1 93 ? -1.456 -2.954 10.587 1.00 88.38 93 ARG A N 1
ATOM 738 C CA . ARG A 1 93 ? -1.045 -4.047 9.690 1.00 88.38 93 ARG A CA 1
ATOM 739 C C . ARG A 1 93 ? -0.931 -5.386 10.408 1.00 88.38 93 ARG A C 1
ATOM 741 O O . ARG A 1 93 ? -1.357 -6.398 9.869 1.00 88.38 93 ARG A O 1
ATOM 748 N N . TRP A 1 94 ? -0.376 -5.401 11.618 1.00 87.81 94 TRP A N 1
ATOM 749 C CA . TRP A 1 94 ? -0.275 -6.627 12.408 1.00 87.81 94 TRP A CA 1
ATOM 750 C C . TRP A 1 94 ? -1.651 -7.146 12.840 1.00 87.81 94 TRP A C 1
ATOM 752 O O . TRP A 1 94 ? -1.904 -8.344 12.781 1.00 87.81 94 TRP A O 1
ATOM 762 N N . ALA A 1 95 ? -2.563 -6.257 13.235 1.00 89.19 95 ALA A N 1
ATOM 763 C CA . ALA A 1 95 ? -3.937 -6.632 13.548 1.00 89.19 95 ALA A CA 1
ATOM 764 C C . ALA A 1 95 ? -4.682 -7.158 12.307 1.00 89.19 95 ALA A C 1
ATOM 766 O O . ALA A 1 95 ? -5.298 -8.216 12.385 1.00 89.19 95 ALA A O 1
ATOM 767 N N . TYR A 1 96 ? -4.527 -6.503 11.152 1.00 88.69 96 TYR A N 1
ATOM 768 C CA . TYR A 1 96 ? -5.071 -6.988 9.881 1.00 88.69 96 TYR A CA 1
ATOM 769 C C . TYR A 1 96 ? -4.530 -8.375 9.512 1.00 88.69 96 TYR A C 1
ATOM 771 O O . TYR A 1 96 ? -5.292 -9.280 9.195 1.00 88.69 96 TYR A O 1
ATOM 779 N N . TRP A 1 97 ? -3.215 -8.583 9.639 1.00 85.94 97 TRP A N 1
ATOM 780 C CA . TRP A 1 97 ? -2.583 -9.876 9.363 1.00 85.94 97 TRP A CA 1
ATOM 781 C C . TRP A 1 97 ? -3.081 -11.003 10.281 1.00 85.94 97 TRP A C 1
ATOM 783 O O . TRP A 1 97 ? -3.165 -12.148 9.848 1.00 85.94 97 TRP A O 1
ATOM 793 N N . ARG A 1 98 ? -3.467 -10.687 11.523 1.00 89.44 98 ARG A N 1
ATOM 794 C CA . ARG A 1 98 ? -4.112 -11.642 12.443 1.00 89.44 98 ARG A CA 1
ATOM 795 C C . ARG A 1 98 ? -5.587 -11.918 12.126 1.00 89.44 98 ARG A C 1
ATOM 797 O O . ARG A 1 98 ? -6.197 -12.714 12.830 1.00 89.44 98 ARG A O 1
ATOM 804 N N . GLY A 1 99 ? -6.159 -11.263 11.119 1.00 87.25 99 GLY A N 1
ATOM 805 C CA . GLY A 1 99 ? -7.559 -11.425 10.730 1.00 87.25 99 GLY A CA 1
ATOM 806 C C . GLY A 1 99 ? -8.532 -10.500 11.461 1.00 87.25 99 GLY A C 1
ATOM 807 O O . GLY A 1 99 ? -9.729 -10.763 11.442 1.00 87.25 99 GLY A O 1
ATOM 808 N N . THR A 1 100 ? -8.064 -9.424 12.111 1.00 87.06 100 THR A N 1
ATOM 809 C CA . THR A 1 100 ? -8.981 -8.403 12.642 1.00 87.06 100 THR A CA 1
ATOM 810 C C . THR A 1 100 ? -9.729 -7.731 11.480 1.00 87.06 100 THR A C 1
ATOM 812 O O . THR A 1 100 ? -9.060 -7.240 10.563 1.00 87.06 100 THR A O 1
ATOM 815 N N . PRO A 1 101 ? -11.075 -7.658 11.517 1.00 86.69 101 PRO A N 1
ATOM 816 C CA . PRO A 1 101 ? -11.863 -7.016 10.471 1.00 86.69 101 PRO A CA 1
ATOM 817 C C . PRO A 1 101 ? -11.428 -5.569 10.225 1.00 86.69 101 PRO A C 1
ATOM 819 O O . PRO A 1 101 ? -11.158 -4.811 11.162 1.00 86.69 101 PRO A O 1
ATOM 822 N N . ALA A 1 102 ? -11.391 -5.166 8.955 1.00 86.06 102 ALA A N 1
ATOM 823 C CA . ALA A 1 102 ? -11.011 -3.814 8.555 1.00 86.06 102 ALA A CA 1
ATOM 824 C C . ALA A 1 102 ? -11.905 -2.732 9.187 1.00 86.06 102 ALA A C 1
ATOM 826 O O . ALA A 1 102 ? -11.411 -1.651 9.515 1.00 86.06 102 ALA A O 1
ATOM 827 N N . ASP A 1 103 ? -13.182 -3.037 9.438 1.00 85.50 103 ASP A N 1
ATOM 828 C CA . ASP A 1 103 ? -14.123 -2.143 10.121 1.00 85.50 103 ASP A CA 1
ATOM 829 C C . ASP A 1 103 ? -13.663 -1.781 11.532 1.00 85.50 103 ASP A C 1
ATOM 831 O O . ASP A 1 103 ? -13.674 -0.611 11.924 1.00 85.50 103 ASP A O 1
ATOM 835 N N . GLU A 1 104 ? -13.184 -2.766 12.293 1.00 84.88 104 GLU A N 1
ATOM 836 C CA . GLU A 1 104 ? -12.656 -2.532 13.634 1.00 84.88 104 GLU A CA 1
ATOM 837 C C . GLU A 1 104 ? -11.384 -1.687 13.585 1.00 84.88 104 GLU A C 1
ATOM 839 O O . GLU A 1 104 ? -11.227 -0.748 14.371 1.00 84.88 104 GLU A O 1
ATOM 844 N N . LEU A 1 105 ? -10.498 -1.968 12.626 1.00 85.50 105 LEU A N 1
ATOM 845 C CA . LEU A 1 105 ? -9.279 -1.187 12.419 1.00 85.50 105 LEU A CA 1
ATOM 846 C C . LEU A 1 105 ? -9.590 0.265 12.048 1.00 85.50 105 LEU A C 1
ATOM 848 O O . LEU A 1 105 ? -8.932 1.176 12.553 1.00 85.50 105 LEU A O 1
ATOM 852 N N . ALA A 1 106 ? -10.614 0.494 11.224 1.00 84.81 106 ALA A N 1
ATOM 853 C CA . ALA A 1 106 ? -11.058 1.829 10.848 1.00 84.81 106 ALA A CA 1
ATOM 854 C C . ALA A 1 106 ? -11.567 2.631 12.055 1.00 84.81 106 ALA A C 1
ATOM 856 O O . ALA A 1 106 ? -11.309 3.835 12.132 1.00 84.81 106 ALA A O 1
ATOM 857 N N . ARG A 1 107 ? -12.213 1.983 13.039 1.00 83.69 107 ARG A N 1
ATOM 858 C CA . ARG A 1 107 ? -12.594 2.648 14.300 1.00 83.69 107 ARG A CA 1
ATOM 859 C C . ARG A 1 107 ? -11.381 3.084 15.118 1.00 83.69 107 ARG A C 1
ATOM 861 O O . ARG A 1 107 ? -11.412 4.165 15.689 1.00 83.69 107 ARG A O 1
ATOM 868 N N . TYR A 1 108 ? -10.322 2.273 15.170 1.00 79.06 108 TYR A N 1
ATOM 869 C CA . TYR A 1 108 ? -9.079 2.632 15.872 1.00 79.06 108 TYR A CA 1
ATOM 870 C C . TYR A 1 108 ? -8.240 3.679 15.133 1.00 79.06 108 TYR A C 1
ATOM 872 O O . TYR A 1 108 ? -7.330 4.267 15.720 1.00 79.06 108 TYR A O 1
ATOM 880 N N . TYR A 1 109 ? -8.487 3.859 13.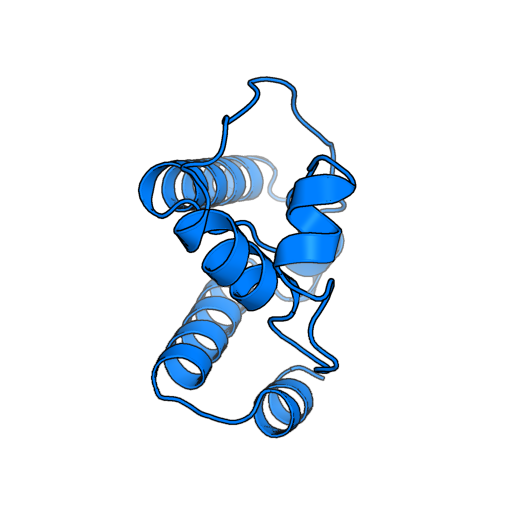836 1.00 78.06 109 TYR A N 1
ATOM 881 C CA . TYR A 1 109 ? -7.692 4.730 12.983 1.00 78.06 109 TYR A CA 1
ATOM 882 C C . TYR A 1 109 ? -8.176 6.190 12.938 1.00 78.06 109 TYR A C 1
ATOM 884 O O . TYR A 1 109 ? -7.340 7.087 12.742 1.00 78.06 109 TYR A O 1
ATOM 892 N N . ARG A 1 110 ? -9.490 6.418 13.100 1.00 69.12 110 ARG A N 1
ATOM 893 C CA . ARG A 1 110 ? -10.085 7.765 13.193 1.00 69.12 110 ARG A CA 1
ATOM 894 C C . ARG A 1 110 ? -9.485 8.529 14.369 1.00 69.12 110 ARG A C 1
ATOM 896 O O . ARG A 1 110 ? -8.903 9.610 14.098 1.00 69.12 110 ARG A O 1
#

Foldseek 3Di:
DPVVLVVVVVVVQLVVCLVVVQHDPQDDDDDDPVLCVQLVHFDPAPPCSRRVSSVSSVVVHRDDRDPDDDDDDCVCCVVCPPVNVVVLVVVLVVCVVVVNGRVVNNVVVD

Secondary structure (DSSP, 8-state):
--HHHHHHHHHHHHHHHHHH----TTS-----HHHHHHTTSS-S-SS-HHHHHHHHHHHH------S-------HHHHHH-HHHHHHHHHHHHHHHHTT--HHHHHHHH-

Radius of gyration: 14.63 Å; chains: 1; bounding box: 31×34×33 Å

pLDDT: mean 87.03, std 6.58, range [54.16, 96.12]

Sequence (110 aa):
GRPWMLRVVAAMMNLRSRLTGIATGDQAMFMTRAAFDAVEGFPEQPLMEDVELSRRLLALSAPACVHHKVRTSGRRWETRGVWRTIALMWRLRWAYWRGTPADELARYYR